Protein AF-A0A352V6M3-F1 (afdb_monomer_lite)

Secondary structure (DSSP, 8-state):
------S-SSSGGGSSS--TEEES-GGGTPPTT--HHHHHHHHHHHHHS-STTTTHHHHHHTTS---HHHHHHHHHHHHHHTTT---HHHHHHHHHHHHHHHHHS-HHHHHHHHHHHHHHTTGGGG-SSSHHHHHHHHHSSSPPEEESSHHHHHHHHHHSB-TT-TTSB--HHHHHTT-

Structure (mmCIF, N/CA/C/O backbone):
data_AF-A0A352V6M3-F1
#
_entry.id   AF-A0A352V6M3-F1
#
loop_
_atom_site.group_PDB
_atom_site.id
_atom_site.type_symbol
_atom_site.label_atom_id
_atom_site.label_alt_id
_atom_site.label_comp_id
_atom_site.label_asym_id
_atom_site.label_entity_id
_atom_site.label_seq_id
_atom_site.pdbx_PDB_ins_code
_atom_site.Cartn_x
_atom_site.Cartn_y
_atom_site.Cartn_z
_atom_site.occupancy
_atom_site.B_iso_or_equiv
_atom_site.auth_seq_id
_atom_site.auth_comp_id
_atom_site.auth_asym_id
_atom_site.auth_atom_id
_atom_site.pdbx_PDB_model_num
ATOM 1 N N . MET A 1 1 ? 43.548 -7.223 14.528 1.00 35.50 1 MET A N 1
ATOM 2 C CA . MET A 1 1 ? 42.706 -7.468 13.335 1.00 35.50 1 MET A CA 1
ATOM 3 C C . MET A 1 1 ? 41.281 -7.738 13.795 1.00 35.50 1 MET A C 1
ATOM 5 O O . MET A 1 1 ? 41.050 -8.752 14.435 1.00 35.50 1 MET A O 1
ATOM 9 N N . LYS A 1 2 ? 40.356 -6.793 13.588 1.00 33.97 2 LYS A N 1
ATOM 10 C CA . LYS A 1 2 ? 38.959 -6.920 14.033 1.00 33.97 2 LYS A CA 1
ATOM 11 C C . LYS A 1 2 ? 38.141 -7.610 12.939 1.00 33.97 2 LYS A C 1
ATOM 13 O O . LYS A 1 2 ? 38.108 -7.145 11.803 1.00 33.97 2 LYS A O 1
ATOM 18 N N . CYS A 1 3 ? 37.537 -8.736 13.306 1.00 32.19 3 CYS A N 1
ATOM 19 C CA . CYS A 1 3 ? 36.729 -9.598 12.453 1.00 32.19 3 CYS A CA 1
ATOM 20 C C . CYS A 1 3 ? 35.478 -8.848 11.962 1.00 32.19 3 CYS A C 1
ATOM 22 O O . CYS A 1 3 ? 34.611 -8.492 12.758 1.00 32.19 3 CYS A O 1
ATOM 24 N N . LYS A 1 4 ? 35.385 -8.597 10.651 1.00 42.25 4 LYS A N 1
ATOM 25 C CA . LYS A 1 4 ? 34.149 -8.177 9.977 1.00 42.25 4 LYS A CA 1
ATOM 26 C C . LYS A 1 4 ? 33.283 -9.421 9.782 1.00 42.25 4 LYS A C 1
ATOM 28 O O . LYS A 1 4 ? 33.533 -10.183 8.857 1.00 42.25 4 LYS A O 1
ATOM 33 N N . PHE A 1 5 ? 32.300 -9.641 10.651 1.00 43.16 5 PHE A N 1
ATOM 34 C CA . PHE A 1 5 ? 31.417 -10.807 10.545 1.00 43.16 5 PHE A CA 1
ATOM 35 C C . PHE A 1 5 ? 29.961 -10.498 10.902 1.00 43.16 5 PHE A C 1
ATOM 37 O O . PHE A 1 5 ? 29.333 -11.242 11.636 1.00 43.16 5 PHE A O 1
ATOM 44 N N . ILE A 1 6 ? 29.394 -9.399 10.395 1.00 44.94 6 ILE A N 1
ATOM 45 C CA . ILE A 1 6 ? 27.938 -9.188 10.440 1.00 44.94 6 ILE A CA 1
ATOM 46 C C . ILE A 1 6 ? 27.516 -8.435 9.177 1.00 44.94 6 ILE A C 1
ATOM 48 O O . ILE A 1 6 ? 27.427 -7.213 9.187 1.00 44.94 6 ILE A O 1
ATOM 52 N N . GLN A 1 7 ? 27.298 -9.138 8.061 1.00 43.56 7 GLN A N 1
ATOM 53 C CA . GLN A 1 7 ? 26.592 -8.532 6.920 1.00 43.56 7 GLN A CA 1
ATOM 54 C C . GLN A 1 7 ? 25.864 -9.509 5.982 1.00 43.56 7 GLN A C 1
ATOM 56 O O . GLN A 1 7 ? 25.451 -9.111 4.901 1.00 43.56 7 GLN A O 1
ATOM 61 N N . LEU A 1 8 ? 25.647 -10.772 6.367 1.00 44.28 8 LEU A N 1
ATOM 62 C CA . LEU A 1 8 ? 25.140 -11.789 5.429 1.00 44.28 8 LEU A CA 1
ATOM 63 C C . LEU A 1 8 ? 24.108 -12.754 6.031 1.00 44.28 8 LEU A C 1
ATOM 65 O O . LEU A 1 8 ? 24.103 -13.940 5.727 1.00 44.28 8 LEU A O 1
ATOM 69 N N . ILE A 1 9 ? 23.189 -12.249 6.857 1.00 44.16 9 ILE A N 1
ATOM 70 C CA . ILE A 1 9 ? 22.039 -13.038 7.335 1.00 44.16 9 ILE A CA 1
ATOM 71 C C . ILE A 1 9 ? 20.752 -12.240 7.135 1.00 44.16 9 ILE A C 1
ATOM 73 O O . ILE A 1 9 ? 20.128 -11.821 8.093 1.00 44.16 9 ILE A O 1
ATOM 77 N N . PHE A 1 10 ? 20.361 -11.986 5.887 1.00 43.66 10 PHE A N 1
ATOM 78 C CA . PHE A 1 10 ? 18.962 -11.637 5.574 1.00 43.66 10 PHE A CA 1
ATOM 79 C C . PHE A 1 10 ? 18.497 -12.102 4.186 1.00 43.66 10 PHE A C 1
ATOM 81 O O . PHE A 1 10 ? 17.321 -11.977 3.865 1.00 43.66 10 PHE A O 1
ATOM 88 N N . LEU A 1 11 ? 19.379 -12.698 3.375 1.00 44.56 11 LEU A N 1
ATOM 89 C CA . LEU A 1 11 ? 19.043 -13.128 2.017 1.00 44.56 11 LEU A CA 1
ATOM 90 C C . LEU A 1 11 ? 18.542 -14.586 1.866 1.00 44.56 11 LEU A C 1
ATOM 92 O O . LEU A 1 11 ? 17.738 -14.809 0.963 1.00 44.56 11 LEU A O 1
ATOM 96 N N . PRO A 1 12 ? 18.903 -15.590 2.702 1.00 42.78 12 PRO A N 1
ATOM 97 C CA . PRO A 1 12 ? 18.506 -16.969 2.397 1.00 42.78 12 PRO A CA 1
ATOM 98 C C . PRO A 1 12 ? 17.069 -17.320 2.824 1.00 42.78 12 PRO A C 1
ATOM 100 O O . PRO A 1 12 ? 16.525 -18.308 2.344 1.00 42.78 12 PRO A O 1
ATOM 103 N N . LEU A 1 13 ? 16.407 -16.502 3.654 1.00 44.41 13 LEU A N 1
ATOM 104 C CA . LEU A 1 13 ? 15.009 -16.724 4.068 1.00 44.41 13 LEU A CA 1
ATOM 105 C C . LEU A 1 13 ? 13.970 -16.354 2.994 1.00 44.41 13 LEU A C 1
ATOM 107 O O . LEU A 1 13 ? 12.806 -16.714 3.127 1.00 44.41 13 LEU A O 1
ATOM 111 N N . LEU A 1 14 ? 14.380 -15.672 1.920 1.00 47.34 14 LEU A N 1
ATOM 112 C CA . LEU A 1 14 ? 13.518 -15.394 0.764 1.00 47.34 14 LEU A CA 1
ATOM 113 C C . LEU A 1 14 ? 13.505 -16.546 -0.259 1.00 47.34 14 LEU A C 1
ATOM 115 O O . LEU A 1 14 ? 12.644 -16.566 -1.133 1.00 47.34 14 LEU A O 1
ATOM 119 N N . LEU A 1 15 ? 14.445 -17.497 -0.164 1.00 45.16 15 LEU A N 1
ATOM 120 C CA . LEU A 1 15 ? 14.656 -18.551 -1.168 1.00 45.16 15 LEU A CA 1
ATOM 121 C C . LEU A 1 15 ? 14.027 -19.904 -0.799 1.00 45.16 15 LEU A C 1
ATOM 123 O O . LEU A 1 15 ? 13.964 -20.796 -1.642 1.00 45.16 15 LEU A O 1
ATOM 127 N N . SER A 1 16 ? 13.506 -20.072 0.419 1.00 44.91 16 SER A N 1
ATOM 128 C CA . SER A 1 16 ? 12.813 -21.293 0.845 1.00 44.91 16 SER A CA 1
ATOM 129 C C . SER A 1 16 ? 11.320 -21.247 0.500 1.00 44.91 16 SER A C 1
ATOM 131 O O . SER A 1 16 ? 10.486 -21.238 1.397 1.00 44.91 16 SER A O 1
ATOM 133 N N . GLY A 1 17 ? 11.006 -21.158 -0.797 1.00 48.00 17 GLY A N 1
ATOM 134 C CA . GLY A 1 17 ? 9.872 -21.781 -1.511 1.00 48.00 17 GLY A CA 1
ATOM 135 C C . GLY A 1 17 ? 8.426 -21.763 -0.985 1.00 48.00 17 GLY A C 1
ATOM 136 O O . GLY A 1 17 ? 7.558 -22.273 -1.683 1.00 48.00 17 GLY A O 1
ATOM 137 N N . CYS A 1 18 ? 8.111 -21.192 0.171 1.00 55.81 18 CYS A N 1
ATOM 138 C CA . CYS A 1 18 ? 6.754 -21.105 0.690 1.00 55.81 18 CYS A CA 1
ATOM 139 C C . CYS A 1 18 ? 6.504 -19.668 1.124 1.00 55.81 18 CYS A C 1
ATOM 141 O O . CYS A 1 18 ? 7.056 -19.208 2.119 1.00 55.81 18 CYS A O 1
ATOM 143 N N . PHE A 1 19 ? 5.652 -18.970 0.379 1.00 73.38 19 PHE A N 1
ATOM 144 C CA . PHE A 1 19 ? 5.018 -17.731 0.810 1.00 73.38 19 PHE A CA 1
ATOM 145 C C . PHE A 1 19 ? 3.662 -18.102 1.433 1.00 73.38 19 PHE A C 1
ATOM 147 O O . PHE A 1 19 ? 2.639 -18.061 0.748 1.00 73.38 19 PHE A O 1
ATOM 154 N N . PRO A 1 20 ? 3.623 -18.547 2.706 1.00 80.06 20 PRO A N 1
ATOM 155 C CA . PRO A 1 20 ? 2.471 -19.250 3.283 1.00 80.06 20 PRO A CA 1
ATOM 156 C C . PRO A 1 20 ? 1.216 -18.382 3.399 1.00 80.06 20 PRO A C 1
ATOM 158 O O . PRO A 1 20 ? 0.133 -18.894 3.667 1.00 80.06 20 PRO A O 1
ATOM 161 N N . TYR A 1 21 ? 1.365 -17.067 3.249 1.00 84.31 21 TYR A N 1
ATOM 162 C CA . TYR A 1 21 ? 0.280 -16.107 3.368 1.00 84.31 21 TYR A CA 1
ATOM 163 C C . TYR A 1 21 ? 0.067 -15.304 2.084 1.00 84.31 21 TYR A C 1
ATOM 165 O O . TYR A 1 21 ? -0.609 -14.277 2.145 1.00 84.31 21 TYR A O 1
ATOM 173 N N . MET A 1 22 ? 0.618 -15.764 0.953 1.00 88.50 22 MET A N 1
ATOM 174 C CA . MET A 1 22 ? 0.325 -15.186 -0.352 1.00 88.50 22 MET A CA 1
ATOM 175 C C . MET A 1 22 ? -0.785 -15.941 -1.072 1.00 88.50 22 MET A C 1
ATOM 177 O O . MET A 1 22 ? -0.827 -17.170 -1.098 1.00 88.50 22 MET A O 1
ATOM 181 N N . TYR A 1 23 ? -1.662 -15.176 -1.707 1.00 92.88 23 TYR A N 1
ATOM 182 C CA . TYR A 1 23 ? -2.831 -15.670 -2.415 1.00 92.88 23 TYR A CA 1
ATOM 183 C C . TYR A 1 23 ? -2.999 -14.935 -3.747 1.00 92.88 23 TYR A C 1
ATOM 185 O O . TYR A 1 23 ? -2.435 -13.864 -3.968 1.00 92.88 23 TYR A O 1
ATOM 193 N N . HIS A 1 24 ? -3.828 -15.512 -4.614 1.00 94.00 24 HIS A N 1
ATOM 194 C CA . HIS A 1 24 ? -4.337 -14.866 -5.831 1.00 94.00 24 HIS A CA 1
ATOM 195 C C . HIS A 1 24 ? -5.841 -14.563 -5.743 1.00 94.00 24 HIS A C 1
ATOM 197 O O . HIS A 1 24 ? -6.444 -14.105 -6.706 1.00 94.00 24 HIS A O 1
ATOM 203 N N . ASP A 1 25 ? -6.439 -14.837 -4.585 1.00 94.25 25 ASP A N 1
ATOM 204 C CA . ASP A 1 25 ? -7.845 -14.607 -4.278 1.00 94.25 25 ASP A CA 1
ATOM 205 C C . ASP A 1 25 ? -7.939 -13.507 -3.217 1.00 94.25 25 ASP A C 1
ATOM 207 O O . ASP A 1 25 ? -7.507 -13.697 -2.074 1.00 94.25 25 ASP A O 1
ATOM 211 N N . ARG A 1 26 ? -8.511 -12.360 -3.605 1.00 95.75 26 ARG A N 1
ATOM 212 C CA . ARG A 1 26 ? -8.648 -11.180 -2.741 1.00 95.75 26 ARG A CA 1
ATOM 213 C C . ARG A 1 26 ? -9.488 -11.477 -1.504 1.00 95.75 26 ARG A C 1
ATOM 215 O O . ARG A 1 26 ? -9.180 -10.970 -0.429 1.00 95.75 26 ARG A O 1
ATOM 222 N N . GLY A 1 27 ? -10.495 -12.346 -1.613 1.00 96.25 27 GLY A N 1
ATOM 223 C CA . GLY A 1 27 ? -11.383 -12.685 -0.499 1.00 96.25 27 GLY A CA 1
ATOM 224 C C . GLY A 1 27 ? -10.645 -13.254 0.718 1.00 96.25 27 GLY A C 1
ATOM 225 O O . GLY A 1 27 ? -11.096 -13.079 1.846 1.00 96.25 27 GLY A O 1
ATOM 226 N N . LYS A 1 28 ? -9.469 -13.865 0.516 1.00 95.12 28 LYS A N 1
ATOM 227 C CA . LYS A 1 28 ? -8.643 -14.444 1.591 1.00 95.12 28 LYS A CA 1
ATOM 228 C C . LYS A 1 28 ? -7.858 -13.421 2.405 1.00 95.12 28 LYS A C 1
ATOM 230 O O . LYS A 1 28 ? -7.335 -13.768 3.464 1.00 95.12 28 LYS A O 1
ATOM 235 N N . VAL A 1 29 ? -7.732 -12.195 1.904 1.00 95.75 29 VAL A N 1
ATOM 236 C CA . VAL A 1 29 ? -6.876 -11.158 2.497 1.00 95.75 29 VAL A CA 1
ATOM 237 C C . VAL A 1 29 ? -7.642 -9.904 2.899 1.00 95.75 29 VAL A C 1
ATOM 239 O O . VAL A 1 29 ? -7.071 -9.041 3.564 1.00 95.75 29 VAL A O 1
ATOM 242 N N . LEU A 1 30 ? -8.925 -9.797 2.541 1.00 97.62 30 LEU A N 1
ATOM 243 C CA . LEU A 1 30 ? -9.772 -8.697 2.991 1.00 97.62 30 LEU A CA 1
ATOM 244 C C . LEU A 1 30 ? -9.948 -8.731 4.511 1.00 97.62 30 LEU A C 1
ATOM 246 O O . LEU A 1 30 ? -10.289 -9.752 5.113 1.00 97.62 30 LEU A O 1
ATOM 250 N N . LEU A 1 31 ? -9.727 -7.578 5.130 1.00 97.19 31 LEU A N 1
ATOM 251 C CA . LEU A 1 31 ? -9.844 -7.376 6.562 1.00 97.19 31 LEU A CA 1
ATOM 252 C C . LEU A 1 31 ? -11.223 -6.795 6.872 1.00 97.19 31 LEU A C 1
ATOM 254 O O . LEU A 1 31 ? -11.576 -5.698 6.445 1.00 97.19 31 LEU A O 1
ATOM 258 N N . LYS A 1 32 ? -12.022 -7.540 7.637 1.00 97.00 32 LYS A N 1
ATOM 259 C CA . LYS A 1 32 ? -13.344 -7.082 8.072 1.00 97.00 32 LYS A CA 1
ATOM 260 C C . LYS A 1 32 ? -13.209 -5.876 9.009 1.00 97.00 32 LYS A C 1
ATOM 262 O O . LYS A 1 32 ? -12.430 -5.940 9.957 1.00 97.00 32 LYS A O 1
ATOM 267 N N . ASN A 1 33 ? -14.033 -4.849 8.785 1.00 97.12 33 ASN A N 1
ATOM 268 C CA . ASN A 1 33 ? -14.104 -3.616 9.583 1.00 97.12 33 ASN A CA 1
ATOM 269 C C . ASN A 1 33 ? -12.783 -2.828 9.644 1.00 97.12 33 ASN A C 1
ATOM 271 O O . ASN A 1 33 ? -12.510 -2.165 10.643 1.00 97.12 33 ASN A O 1
ATOM 275 N N . ILE A 1 34 ? -11.941 -2.938 8.615 1.00 98.44 34 ILE A N 1
ATOM 276 C CA . ILE A 1 34 ? -10.761 -2.084 8.501 1.00 98.44 34 ILE A CA 1
ATOM 277 C C . ILE A 1 34 ? -11.175 -0.616 8.378 1.00 98.44 34 ILE A C 1
ATOM 279 O O . ILE A 1 34 ? -12.069 -0.279 7.605 1.00 98.44 34 ILE A O 1
ATOM 283 N N . ASP A 1 35 ? -10.497 0.246 9.128 1.00 98.62 35 ASP A N 1
ATOM 284 C CA . ASP A 1 35 ? -10.590 1.694 8.995 1.00 98.62 35 ASP A CA 1
ATOM 285 C C . ASP A 1 35 ? -9.404 2.175 8.147 1.00 98.62 35 ASP A C 1
ATOM 287 O O . ASP A 1 35 ? -8.277 2.338 8.632 1.00 98.62 35 ASP A O 1
ATOM 291 N N . ILE A 1 36 ? -9.642 2.303 6.838 1.00 98.69 36 ILE A N 1
ATOM 292 C CA . ILE A 1 36 ? -8.612 2.711 5.876 1.00 98.69 36 ILE A CA 1
ATOM 293 C C . ILE A 1 36 ? -8.166 4.146 6.145 1.00 98.69 36 ILE A C 1
ATOM 295 O O . ILE A 1 36 ? -6.967 4.404 6.105 1.00 98.69 36 ILE A O 1
ATOM 299 N N . ASP A 1 37 ? -9.077 5.055 6.486 1.00 98.75 37 ASP A N 1
ATOM 300 C CA . ASP A 1 37 ? -8.756 6.473 6.669 1.00 98.75 37 ASP A CA 1
ATOM 301 C C . ASP A 1 37 ? -7.800 6.674 7.847 1.00 98.75 37 ASP A C 1
ATOM 303 O O . ASP A 1 37 ? -6.774 7.345 7.725 1.00 98.75 37 ASP A O 1
ATOM 307 N N . GLN A 1 38 ? -8.070 6.030 8.987 1.00 98.75 38 GLN A N 1
ATOM 308 C CA . GLN A 1 38 ? -7.144 6.063 10.118 1.00 98.75 38 GLN A CA 1
ATOM 309 C C . GLN A 1 38 ? -5.838 5.323 9.818 1.00 98.75 38 GLN A C 1
ATOM 311 O O . GLN A 1 38 ? -4.775 5.755 10.266 1.00 98.75 38 GLN A O 1
ATOM 316 N N . THR A 1 39 ? -5.884 4.242 9.037 1.00 98.75 39 THR A N 1
ATOM 317 C CA . THR A 1 39 ? -4.664 3.535 8.625 1.00 98.75 39 THR A CA 1
ATOM 318 C C . THR A 1 39 ? -3.802 4.385 7.682 1.00 98.75 39 THR A C 1
ATOM 320 O O . THR A 1 39 ? -2.578 4.347 7.779 1.00 98.75 39 THR A O 1
ATOM 323 N N . LEU A 1 40 ? -4.403 5.207 6.817 1.00 98.81 40 LEU A N 1
ATOM 324 C CA . LEU A 1 40 ? -3.679 6.134 5.945 1.00 98.81 40 LEU A CA 1
ATOM 325 C C . LEU A 1 40 ? -2.996 7.257 6.733 1.00 98.81 40 LEU A C 1
ATOM 327 O O . LEU A 1 40 ? -1.871 7.614 6.396 1.00 98.81 40 LEU A O 1
ATOM 331 N N . LYS A 1 41 ? -3.585 7.730 7.839 1.00 98.62 41 LYS A N 1
ATOM 332 C CA . LYS A 1 41 ? -2.895 8.648 8.768 1.00 98.62 41 LYS A CA 1
ATOM 333 C C . LYS A 1 41 ? -1.651 8.007 9.392 1.00 98.62 41 LYS A C 1
ATOM 335 O O . LYS A 1 41 ? -0.620 8.656 9.539 1.00 98.62 41 LYS A O 1
ATOM 340 N N . ILE A 1 42 ? -1.723 6.716 9.738 1.00 98.50 42 ILE A N 1
ATOM 341 C CA . ILE A 1 42 ? -0.543 5.962 10.196 1.00 98.50 42 ILE A CA 1
ATOM 342 C C . ILE A 1 42 ? 0.484 5.855 9.066 1.00 98.50 42 ILE A C 1
ATOM 344 O O . ILE A 1 42 ? 1.671 6.051 9.310 1.00 98.50 42 ILE A O 1
ATOM 348 N N . ALA A 1 43 ? 0.041 5.568 7.838 1.00 98.31 43 ALA A N 1
ATOM 349 C CA . ALA A 1 43 ? 0.922 5.465 6.680 1.00 98.31 43 ALA A CA 1
ATOM 350 C C . ALA A 1 43 ? 1.672 6.770 6.412 1.00 98.31 43 ALA A C 1
ATOM 352 O O . ALA A 1 43 ? 2.874 6.723 6.181 1.00 98.31 43 ALA A O 1
ATOM 353 N N . GLU A 1 44 ? 0.991 7.912 6.494 1.00 97.88 44 GLU A N 1
ATOM 354 C CA . GLU A 1 44 ? 1.600 9.234 6.359 1.00 97.88 44 GLU A CA 1
ATOM 355 C C . GLU A 1 44 ? 2.726 9.440 7.383 1.00 97.88 44 GLU A C 1
ATOM 357 O O . GLU A 1 44 ? 3.861 9.714 7.000 1.00 97.88 44 GLU A O 1
ATOM 362 N N . IL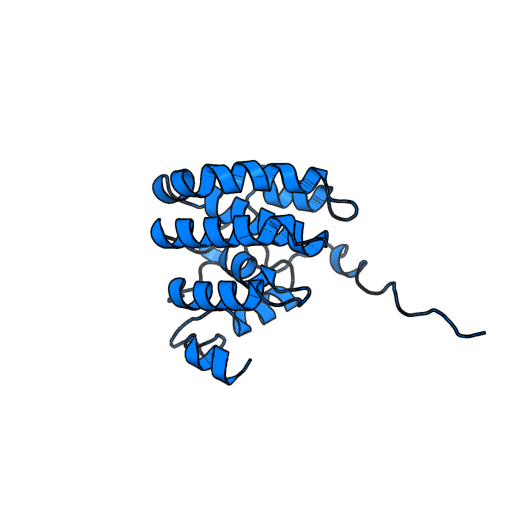E A 1 45 ? 2.460 9.209 8.673 1.00 96.94 45 ILE A N 1
ATOM 363 C CA . ILE A 1 45 ? 3.474 9.372 9.730 1.00 96.94 45 ILE A CA 1
ATOM 364 C C . ILE A 1 45 ? 4.632 8.388 9.573 1.00 96.94 45 ILE A C 1
ATOM 366 O O . ILE A 1 45 ? 5.791 8.753 9.773 1.00 96.94 45 ILE A O 1
ATOM 370 N N . GLU A 1 46 ? 4.334 7.123 9.276 1.00 96.81 46 GLU A N 1
ATOM 371 C CA . GLU A 1 46 ? 5.362 6.108 9.058 1.00 96.81 46 GLU A CA 1
ATOM 372 C C . GLU A 1 46 ? 6.257 6.504 7.897 1.00 96.81 46 GLU A C 1
ATOM 374 O O . GLU A 1 46 ? 7.473 6.501 8.066 1.00 96.81 46 GLU A O 1
ATOM 379 N N . LEU A 1 47 ? 5.670 6.908 6.768 1.00 95.81 47 LEU A N 1
ATOM 380 C CA . LEU A 1 47 ? 6.411 7.319 5.589 1.00 95.81 47 LEU A CA 1
ATOM 381 C C . LEU A 1 47 ? 7.358 8.462 5.926 1.00 95.81 47 LEU A C 1
ATOM 383 O O . LEU A 1 47 ? 8.522 8.353 5.568 1.00 95.81 47 LEU A O 1
ATOM 387 N N . GLU A 1 48 ? 6.937 9.499 6.652 1.00 94.81 48 GLU A N 1
ATOM 388 C CA . GLU A 1 48 ? 7.820 10.611 7.047 1.00 94.81 48 GLU A CA 1
ATOM 389 C C . GLU A 1 48 ? 9.056 10.186 7.859 1.00 94.81 48 GLU A C 1
ATOM 391 O O . GLU A 1 48 ? 10.063 10.893 7.839 1.00 94.81 48 GLU A O 1
ATOM 396 N N . SER A 1 49 ? 9.033 9.025 8.519 1.00 89.56 49 SER A N 1
ATOM 397 C CA . SER A 1 49 ? 10.184 8.513 9.267 1.00 89.56 49 SER A CA 1
ATOM 398 C C . SER A 1 49 ? 11.301 7.954 8.370 1.00 89.56 49 SER A C 1
ATOM 400 O O . SER A 1 49 ? 11.067 7.462 7.266 1.00 89.56 49 SER A O 1
ATOM 402 N N . ASP A 1 50 ? 12.531 7.940 8.890 1.00 85.19 50 ASP A N 1
ATOM 403 C CA . ASP A 1 50 ? 13.712 7.390 8.202 1.00 85.19 50 ASP A CA 1
ATOM 404 C C . ASP A 1 50 ? 13.936 5.884 8.462 1.00 85.19 50 ASP A C 1
ATOM 406 O O . ASP A 1 50 ? 14.999 5.329 8.165 1.00 85.19 50 ASP A O 1
ATOM 410 N N . HIS A 1 51 ? 12.956 5.181 9.039 1.00 86.50 51 HIS A N 1
ATOM 411 C CA . HIS A 1 51 ? 13.080 3.749 9.311 1.00 86.50 51 HIS A CA 1
ATOM 412 C C . HIS A 1 51 ? 12.964 2.910 8.030 1.00 86.50 51 HIS A C 1
ATOM 414 O O . HIS A 1 51 ? 12.212 3.226 7.112 1.00 86.50 51 HIS A O 1
ATOM 420 N N . PHE A 1 52 ? 13.686 1.784 7.973 1.00 84.31 52 PHE A N 1
ATOM 421 C CA . PHE A 1 52 ? 13.803 0.962 6.756 1.00 84.31 52 PHE A CA 1
ATOM 422 C C . PHE A 1 52 ? 12.465 0.411 6.223 1.00 84.31 52 PHE A C 1
ATOM 424 O O . PHE A 1 52 ? 12.373 0.022 5.058 1.00 84.31 52 PHE A O 1
ATOM 431 N N . ASN A 1 53 ? 11.461 0.315 7.093 1.00 85.19 53 ASN A N 1
ATOM 432 C CA . ASN A 1 53 ? 10.146 -0.268 6.857 1.00 85.19 53 ASN A CA 1
ATOM 433 C C . ASN A 1 53 ? 9.019 0.776 6.791 1.00 85.19 53 ASN A C 1
ATOM 435 O O . ASN A 1 53 ? 7.856 0.382 6.778 1.00 85.19 53 ASN A O 1
ATOM 439 N N . ASN A 1 54 ? 9.347 2.068 6.716 1.00 88.06 54 ASN A N 1
ATOM 440 C CA . ASN A 1 54 ? 8.396 3.184 6.662 1.00 88.06 54 ASN A CA 1
ATOM 441 C C . ASN A 1 54 ? 7.302 3.052 5.581 1.00 88.06 54 ASN A C 1
ATOM 443 O O . ASN A 1 54 ? 6.184 3.527 5.753 1.00 88.06 54 ASN A O 1
ATOM 447 N N . ILE A 1 55 ? 7.586 2.358 4.476 1.00 94.75 55 ILE A N 1
ATOM 448 C CA . ILE A 1 55 ? 6.622 2.120 3.394 1.00 94.75 55 ILE A CA 1
ATOM 449 C C . ILE A 1 55 ? 5.591 1.023 3.684 1.00 94.75 55 ILE A C 1
ATOM 451 O O . ILE A 1 55 ? 4.646 0.842 2.908 1.00 94.75 55 ILE A O 1
ATOM 455 N N . LEU A 1 56 ? 5.778 0.229 4.746 1.00 95.25 56 LEU A N 1
ATOM 456 C CA . LEU A 1 56 ? 5.069 -1.041 4.876 1.00 95.25 56 LEU A CA 1
ATOM 457 C C . LEU A 1 56 ? 3.593 -0.859 5.212 1.00 95.25 56 LEU A C 1
ATOM 459 O O . LEU A 1 56 ? 2.825 -1.778 4.951 1.00 95.25 56 LEU A O 1
ATOM 463 N N . THR A 1 57 ? 3.164 0.296 5.723 1.00 97.06 57 THR A N 1
ATOM 464 C CA . THR A 1 57 ? 1.740 0.535 6.002 1.00 97.06 57 THR A CA 1
ATOM 465 C C . THR A 1 57 ? 0.916 0.567 4.715 1.00 97.06 57 THR A C 1
ATOM 467 O O . THR A 1 57 ? -0.094 -0.131 4.637 1.00 97.06 57 THR A O 1
ATOM 470 N N . LEU A 1 58 ? 1.380 1.266 3.667 1.00 98.00 58 LEU A N 1
ATOM 471 C CA . LEU A 1 58 ? 0.724 1.230 2.349 1.00 98.00 58 LEU A CA 1
ATOM 472 C C . LEU A 1 58 ? 0.776 -0.171 1.741 1.00 98.00 58 LEU A C 1
ATOM 474 O O . LEU A 1 58 ? -0.223 -0.666 1.223 1.00 98.00 58 LEU A O 1
ATOM 478 N N . TRP A 1 59 ? 1.924 -0.843 1.850 1.00 97.50 59 TRP A N 1
ATOM 479 C CA . TRP A 1 59 ? 2.045 -2.224 1.393 1.00 97.50 59 TRP A CA 1
ATOM 480 C C . TRP A 1 59 ? 1.064 -3.156 2.120 1.00 97.50 59 TRP A C 1
ATOM 482 O O . TRP A 1 59 ? 0.431 -3.988 1.477 1.00 97.50 59 TRP A O 1
ATOM 492 N N . ALA A 1 60 ? 0.871 -3.006 3.430 1.00 97.19 60 ALA A N 1
ATOM 493 C CA . ALA A 1 60 ? 0.030 -3.889 4.235 1.00 97.19 60 ALA A CA 1
ATOM 494 C C . ALA A 1 60 ? -1.470 -3.771 3.909 1.00 97.19 60 ALA A C 1
ATOM 496 O O . ALA A 1 60 ? -2.210 -4.733 4.115 1.00 97.19 60 ALA A O 1
ATOM 497 N N . ILE A 1 61 ? -1.921 -2.632 3.371 1.00 98.12 61 ILE A N 1
ATOM 498 C CA . ILE A 1 61 ? -3.323 -2.422 2.970 1.00 98.12 61 ILE A CA 1
ATOM 499 C C . ILE A 1 61 ? -3.557 -2.505 1.454 1.00 98.12 61 ILE A C 1
ATOM 501 O O . ILE A 1 61 ? -4.688 -2.325 1.012 1.00 98.12 61 ILE A O 1
ATOM 505 N N . ARG A 1 62 ? -2.532 -2.824 0.651 1.00 98.25 62 ARG A N 1
ATOM 506 C CA . ARG A 1 62 ? -2.592 -2.803 -0.827 1.00 98.25 62 ARG A CA 1
ATOM 507 C C . ARG A 1 62 ? -3.678 -3.668 -1.470 1.00 98.25 62 ARG A C 1
ATOM 509 O O . ARG A 1 62 ? -4.049 -3.451 -2.617 1.00 98.25 62 ARG A O 1
ATOM 516 N N . ASP A 1 63 ? -4.169 -4.660 -0.734 1.00 98.06 63 ASP A N 1
ATOM 517 C CA . ASP A 1 63 ? -5.184 -5.604 -1.206 1.00 98.06 63 ASP A CA 1
ATOM 518 C C . ASP A 1 63 ? -6.607 -5.238 -0.753 1.00 98.06 63 ASP A C 1
ATOM 520 O O . ASP A 1 63 ? -7.577 -5.889 -1.149 1.00 98.06 63 ASP A O 1
ATOM 524 N N . GLN A 1 64 ? -6.752 -4.217 0.093 1.00 98.50 64 GLN A N 1
ATOM 525 C CA . GLN A 1 64 ? -8.026 -3.819 0.691 1.00 98.50 64 GLN A CA 1
ATOM 526 C C . GLN A 1 64 ? -8.864 -3.001 -0.291 1.00 98.50 64 GLN A C 1
ATOM 528 O O . GLN A 1 64 ? -8.361 -2.514 -1.303 1.00 98.50 64 GLN A O 1
ATOM 533 N N . LEU A 1 65 ? -10.169 -2.907 -0.037 1.00 98.31 65 LEU A N 1
ATOM 534 C CA . LEU A 1 65 ? -11.053 -2.035 -0.809 1.00 98.31 65 LEU A CA 1
ATOM 535 C C . LEU A 1 65 ? -10.756 -0.583 -0.434 1.00 98.31 65 LEU A C 1
ATOM 537 O O . LEU A 1 65 ? -10.691 -0.268 0.752 1.00 98.31 65 LEU A O 1
ATOM 541 N N . ILE A 1 66 ? -10.589 0.269 -1.443 1.00 98.62 66 ILE A N 1
ATOM 542 C CA . ILE A 1 66 ? -10.408 1.710 -1.274 1.00 98.62 66 ILE A CA 1
ATOM 543 C C . ILE A 1 66 ? -11.404 2.458 -2.155 1.00 98.62 66 ILE A C 1
ATOM 545 O O . ILE A 1 66 ? -11.816 1.941 -3.193 1.00 98.62 66 ILE A O 1
ATOM 549 N N . ASN A 1 67 ? -11.776 3.663 -1.741 1.00 98.62 67 ASN A N 1
ATOM 550 C CA . ASN A 1 67 ? -12.561 4.592 -2.550 1.00 98.62 67 ASN A CA 1
ATOM 551 C C . ASN A 1 67 ? -11.651 5.616 -3.263 1.00 98.62 67 ASN A C 1
ATOM 553 O O . ASN A 1 67 ? -10.429 5.620 -3.095 1.00 98.62 67 ASN A O 1
ATOM 557 N N . SER A 1 68 ? -12.255 6.505 -4.051 1.00 98.50 68 SER A N 1
ATOM 558 C CA . SER A 1 68 ? -11.551 7.561 -4.791 1.00 98.50 68 SER A CA 1
ATOM 559 C C . SER A 1 68 ? -10.769 8.538 -3.909 1.00 98.50 68 SER A C 1
ATOM 561 O O . SER A 1 68 ? -9.669 8.943 -4.271 1.00 98.50 68 SER A O 1
ATOM 563 N N . GLU A 1 69 ? -11.306 8.927 -2.754 1.00 98.69 69 GLU A N 1
ATOM 564 C CA . GLU A 1 69 ? -10.636 9.872 -1.848 1.00 98.69 69 GLU A CA 1
ATOM 565 C C . GLU A 1 69 ? -9.363 9.247 -1.266 1.00 98.69 69 GLU A C 1
ATOM 567 O O . GLU A 1 69 ? -8.285 9.837 -1.312 1.00 98.69 69 GLU A O 1
ATOM 572 N N . GLN A 1 70 ? -9.460 7.993 -0.826 1.00 98.81 70 GLN A N 1
ATOM 573 C CA . GLN A 1 70 ? -8.329 7.202 -0.345 1.00 98.81 70 GLN A CA 1
ATOM 574 C C . GLN A 1 70 ? -7.296 6.966 -1.453 1.00 98.81 70 GLN A C 1
ATOM 576 O O . GLN A 1 70 ? -6.095 7.042 -1.200 1.00 98.81 70 GLN A O 1
ATOM 581 N N . ALA A 1 71 ? -7.738 6.728 -2.692 1.00 98.88 71 ALA A N 1
ATOM 582 C CA . ALA A 1 71 ? -6.853 6.597 -3.847 1.00 98.88 71 ALA A CA 1
ATOM 583 C C . ALA A 1 71 ? -6.048 7.881 -4.116 1.00 98.88 71 ALA A C 1
ATOM 585 O O . ALA A 1 71 ? -4.858 7.798 -4.426 1.00 98.88 71 ALA A O 1
ATOM 586 N N . THR A 1 72 ? -6.662 9.058 -3.946 1.00 98.88 72 THR A N 1
ATOM 587 C CA . THR A 1 72 ? -5.969 10.353 -4.052 1.00 98.88 72 THR A CA 1
ATOM 588 C C . THR A 1 72 ? -4.867 10.462 -3.003 1.00 98.88 72 THR A C 1
ATOM 590 O O . THR A 1 72 ? -3.711 10.676 -3.365 1.00 98.88 72 THR A O 1
ATOM 593 N N . ILE A 1 73 ? -5.188 10.194 -1.732 1.00 98.81 73 ILE A N 1
ATOM 594 C CA . ILE A 1 73 ? -4.213 10.220 -0.628 1.00 98.81 73 ILE A CA 1
ATOM 595 C C . ILE A 1 73 ? -3.054 9.251 -0.905 1.00 98.81 73 ILE A C 1
ATOM 597 O O . ILE A 1 73 ? -1.886 9.601 -0.756 1.00 98.81 73 ILE A O 1
ATOM 601 N N . ILE A 1 74 ? -3.355 8.029 -1.354 1.00 98.88 74 ILE A N 1
ATOM 602 C CA . ILE A 1 74 ? -2.340 7.021 -1.692 1.00 98.88 74 ILE A CA 1
ATOM 603 C C . ILE A 1 74 ? -1.415 7.514 -2.815 1.00 98.88 74 ILE A C 1
ATOM 605 O O . ILE A 1 74 ? -0.199 7.339 -2.721 1.00 98.88 74 ILE A O 1
ATOM 609 N N . SER A 1 75 ? -1.965 8.134 -3.864 1.00 98.81 75 SER A N 1
ATOM 610 C CA . SER A 1 75 ? -1.175 8.699 -4.965 1.00 98.81 75 SER A CA 1
ATOM 611 C C . SER A 1 75 ? -0.261 9.831 -4.491 1.00 98.81 75 SER A C 1
ATOM 613 O O . SER A 1 75 ? 0.908 9.891 -4.876 1.00 98.81 75 SER A O 1
ATOM 615 N N . GLU A 1 76 ? -0.771 10.720 -3.640 1.00 98.69 76 GLU A N 1
ATOM 616 C CA . GLU A 1 76 ? 0.000 11.828 -3.072 1.00 98.69 76 GLU A CA 1
ATOM 617 C C . GLU A 1 76 ? 1.151 11.316 -2.202 1.00 98.69 76 GLU A C 1
ATOM 619 O O . GLU A 1 76 ? 2.304 11.689 -2.428 1.00 98.69 76 GLU A O 1
ATOM 624 N N . LEU A 1 77 ? 0.870 10.395 -1.273 1.00 98.56 77 LEU A N 1
ATOM 625 C CA . LEU A 1 77 ? 1.886 9.753 -0.436 1.00 98.56 77 LEU A CA 1
ATOM 626 C C . LEU A 1 77 ? 2.950 9.039 -1.278 1.00 98.56 77 LEU A C 1
ATOM 628 O O . LEU A 1 77 ? 4.141 9.104 -0.968 1.00 98.56 77 LEU A O 1
ATOM 632 N N . TYR A 1 78 ? 2.545 8.382 -2.366 1.00 98.62 78 TYR A N 1
ATOM 633 C CA . TYR A 1 78 ? 3.477 7.742 -3.284 1.00 98.62 78 TYR A CA 1
ATOM 634 C C . TYR A 1 78 ? 4.446 8.743 -3.908 1.00 98.62 78 TYR A C 1
ATOM 636 O O . TYR A 1 78 ? 5.658 8.607 -3.734 1.00 98.62 78 TYR A O 1
ATOM 644 N N . PHE A 1 79 ? 3.936 9.763 -4.601 1.00 98.56 79 PHE A N 1
ATOM 645 C CA . PHE A 1 79 ? 4.788 10.722 -5.305 1.00 98.56 79 PHE A CA 1
ATOM 646 C C . PHE A 1 79 ? 5.613 11.592 -4.357 1.00 98.56 79 PHE A C 1
ATOM 648 O O . PHE A 1 79 ? 6.756 11.917 -4.671 1.00 98.56 79 PHE A O 1
ATOM 655 N N . LYS A 1 80 ? 5.094 11.893 -3.161 1.00 97.75 80 LYS A N 1
ATOM 656 C CA . LYS A 1 80 ? 5.835 12.614 -2.118 1.00 97.75 80 LYS A CA 1
ATOM 657 C C . LYS A 1 80 ? 7.090 11.863 -1.659 1.00 97.75 80 LYS A C 1
ATOM 659 O O . LYS A 1 80 ? 8.037 12.483 -1.173 1.00 97.75 80 LYS A O 1
ATOM 664 N N . HIS A 1 81 ? 7.120 10.533 -1.776 1.00 96.44 81 HIS A N 1
ATOM 665 C CA . HIS A 1 81 ? 8.142 9.717 -1.117 1.00 96.44 81 HIS A CA 1
ATOM 666 C C . HIS A 1 81 ? 8.916 8.763 -2.025 1.00 96.44 81 HIS A C 1
ATOM 668 O O . HIS A 1 81 ? 10.031 8.385 -1.675 1.00 96.44 81 HIS A O 1
ATOM 674 N N . ILE A 1 82 ? 8.405 8.372 -3.189 1.00 95.31 82 ILE A N 1
ATOM 675 C CA . ILE A 1 82 ? 9.046 7.335 -4.004 1.00 95.31 82 ILE A CA 1
ATOM 676 C C . ILE A 1 82 ? 10.499 7.665 -4.384 1.00 95.31 82 ILE A C 1
ATOM 678 O O . ILE A 1 82 ? 11.364 6.791 -4.332 1.00 95.31 82 ILE A O 1
ATOM 682 N N . ASP A 1 83 ? 10.808 8.923 -4.699 1.00 94.69 83 ASP A N 1
ATOM 683 C CA . ASP A 1 83 ? 12.134 9.300 -5.206 1.00 94.69 83 ASP A CA 1
ATOM 684 C C . ASP A 1 83 ? 13.201 9.474 -4.110 1.00 94.69 83 ASP A C 1
ATOM 686 O O . ASP A 1 83 ? 14.409 9.389 -4.389 1.00 94.69 83 ASP A O 1
ATOM 690 N N . ARG A 1 84 ? 12.791 9.651 -2.844 1.00 93.19 84 ARG A N 1
ATOM 691 C CA . ARG A 1 84 ? 13.732 9.680 -1.708 1.00 93.19 84 ARG A CA 1
ATOM 692 C C . ARG A 1 84 ? 14.123 8.278 -1.240 1.00 93.19 84 ARG A C 1
ATOM 694 O O . ARG A 1 84 ? 15.217 8.110 -0.708 1.00 93.19 84 ARG A O 1
ATOM 701 N N . ILE A 1 85 ? 13.291 7.266 -1.493 1.00 92.88 85 ILE A N 1
ATOM 702 C CA . ILE A 1 85 ? 13.581 5.877 -1.120 1.00 92.88 85 ILE A CA 1
ATOM 703 C C . ILE A 1 85 ? 14.729 5.344 -1.983 1.00 92.88 85 ILE A C 1
ATOM 705 O O . ILE A 1 85 ? 14.653 5.329 -3.210 1.00 92.88 85 ILE A O 1
ATOM 709 N N . LYS A 1 86 ? 15.809 4.892 -1.337 1.00 90.25 86 LYS A N 1
ATOM 710 C CA . LYS A 1 86 ? 17.003 4.360 -2.025 1.00 90.25 86 LYS A CA 1
ATOM 711 C C . LYS A 1 86 ? 17.146 2.845 -1.944 1.00 90.25 86 LYS A C 1
ATOM 713 O O . LYS A 1 86 ? 17.934 2.273 -2.691 1.00 90.25 86 LYS A O 1
ATOM 718 N N . SER A 1 87 ? 16.430 2.194 -1.031 1.00 93.88 87 SER A N 1
ATOM 719 C CA . SER A 1 87 ? 16.537 0.751 -0.841 1.00 93.88 87 SER A CA 1
ATOM 720 C C . SER A 1 87 ? 15.714 -0.003 -1.886 1.00 93.88 87 SER A C 1
ATOM 722 O O . SER A 1 87 ? 14.556 0.330 -2.140 1.00 93.88 87 SER A O 1
ATOM 724 N N . ASP A 1 88 ? 16.291 -1.077 -2.433 1.00 95.25 88 ASP A N 1
ATOM 725 C CA . ASP A 1 88 ? 15.582 -1.998 -3.328 1.00 95.25 88 ASP A CA 1
ATOM 726 C C . ASP A 1 88 ? 14.292 -2.526 -2.678 1.00 95.25 88 ASP A C 1
ATOM 728 O O . ASP A 1 88 ? 13.246 -2.603 -3.319 1.00 95.25 88 ASP A O 1
ATOM 732 N N . PHE A 1 89 ? 14.364 -2.838 -1.379 1.00 94.06 89 PHE A N 1
ATOM 733 C CA . PHE A 1 89 ? 13.228 -3.275 -0.572 1.00 94.06 89 PHE A CA 1
ATOM 734 C C . PHE A 1 89 ? 12.095 -2.245 -0.570 1.00 94.06 89 PHE A C 1
ATOM 736 O O . PHE A 1 89 ? 10.956 -2.600 -0.872 1.00 94.06 89 PHE A O 1
ATOM 743 N N . GLY A 1 90 ? 12.399 -0.984 -0.252 1.00 95.12 90 GLY A N 1
ATOM 744 C CA . GLY A 1 90 ? 11.386 0.056 -0.134 1.00 95.12 90 GLY A CA 1
ATOM 745 C C . GLY A 1 90 ? 10.735 0.369 -1.479 1.00 95.12 90 GLY A C 1
ATOM 746 O O . GLY A 1 90 ? 9.510 0.387 -1.570 1.00 95.12 90 GLY A O 1
ATOM 747 N N . ILE A 1 91 ? 11.550 0.522 -2.532 1.00 96.88 91 ILE A N 1
ATOM 748 C CA . ILE A 1 91 ? 11.070 0.780 -3.898 1.00 96.88 91 ILE A CA 1
ATOM 749 C C . ILE A 1 91 ? 10.165 -0.364 -4.370 1.00 96.88 91 ILE A C 1
ATOM 751 O O . ILE A 1 91 ? 9.083 -0.106 -4.893 1.00 96.88 91 ILE A O 1
ATOM 755 N N . TRP A 1 92 ? 10.574 -1.620 -4.161 1.00 97.38 92 TRP A N 1
ATOM 756 C CA . TRP A 1 92 ? 9.762 -2.782 -4.525 1.00 97.38 92 TRP A CA 1
ATOM 757 C C . TRP A 1 92 ? 8.407 -2.781 -3.813 1.00 97.38 92 TRP A C 1
ATOM 759 O O . TRP A 1 92 ? 7.375 -2.890 -4.473 1.00 97.38 92 TRP A O 1
ATOM 769 N N . HIS A 1 93 ? 8.383 -2.645 -2.486 1.00 97.25 93 HIS A N 1
ATOM 770 C CA . HIS A 1 93 ? 7.146 -2.799 -1.715 1.00 97.25 93 HIS A CA 1
ATOM 771 C C . HIS A 1 93 ? 6.151 -1.669 -1.973 1.00 97.25 93 HIS A C 1
ATOM 773 O O . HIS A 1 93 ? 4.959 -1.943 -2.108 1.00 97.25 93 HIS A O 1
ATOM 779 N N . ILE A 1 94 ? 6.611 -0.420 -2.089 1.00 97.75 94 ILE A N 1
ATOM 780 C CA . ILE A 1 94 ? 5.705 0.700 -2.362 1.00 97.75 94 ILE A CA 1
ATOM 781 C C . ILE A 1 94 ? 5.188 0.672 -3.811 1.00 97.75 94 ILE A C 1
ATOM 783 O O . ILE A 1 94 ? 4.004 0.901 -4.039 1.00 97.75 94 ILE A O 1
ATOM 787 N N . ALA A 1 95 ? 6.02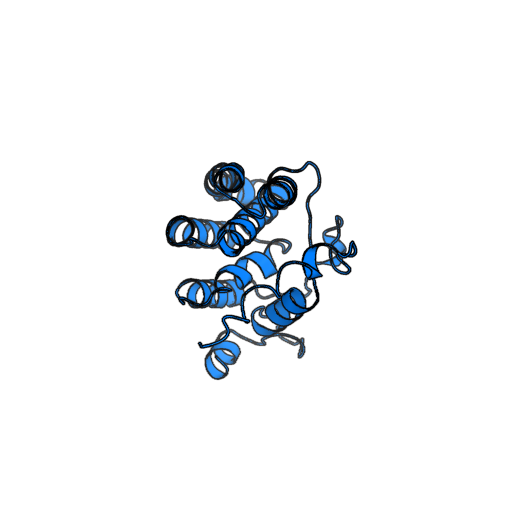4 0.310 -4.794 1.00 98.44 95 ALA A N 1
ATOM 788 C CA . ALA A 1 95 ? 5.578 0.164 -6.182 1.00 98.44 95 ALA A CA 1
ATOM 789 C C . ALA A 1 95 ? 4.611 -1.022 -6.343 1.00 98.44 95 ALA A C 1
ATOM 791 O O . ALA A 1 95 ? 3.621 -0.929 -7.068 1.00 98.44 95 ALA A O 1
ATOM 792 N N . TRP A 1 96 ? 4.843 -2.120 -5.616 1.00 98.44 96 TRP A N 1
ATOM 793 C CA . TRP A 1 96 ? 3.901 -3.237 -5.546 1.00 98.44 96 TRP A CA 1
ATOM 794 C C . TRP A 1 96 ? 2.579 -2.824 -4.894 1.00 98.44 96 TRP A C 1
ATOM 796 O O . TRP A 1 96 ? 1.519 -3.198 -5.395 1.00 98.44 96 TRP A O 1
ATOM 806 N N . ALA A 1 97 ? 2.614 -2.001 -3.841 1.00 98.62 97 ALA A N 1
ATOM 807 C CA . ALA A 1 97 ? 1.399 -1.468 -3.235 1.00 98.62 97 ALA A CA 1
ATOM 808 C C . ALA A 1 97 ? 0.536 -0.722 -4.265 1.00 98.62 97 ALA A C 1
ATOM 810 O O . ALA A 1 97 ? -0.630 -1.065 -4.445 1.00 98.62 97 ALA A O 1
ATOM 811 N N . ILE A 1 98 ? 1.135 0.214 -5.010 1.00 98.81 98 ILE A N 1
ATOM 812 C CA . ILE A 1 98 ? 0.447 0.968 -6.068 1.00 98.81 98 ILE A CA 1
ATOM 813 C C . ILE A 1 98 ? -0.095 0.063 -7.173 1.00 98.81 98 ILE A C 1
ATOM 815 O O . ILE A 1 98 ? -1.244 0.230 -7.584 1.00 98.81 98 ILE A O 1
ATOM 819 N N . SER A 1 99 ? 0.686 -0.924 -7.622 1.00 98.81 99 SER A N 1
ATOM 820 C CA . SER A 1 99 ? 0.210 -1.892 -8.614 1.00 98.81 99 SER A CA 1
ATOM 821 C C . SER A 1 99 ? -1.041 -2.630 -8.139 1.00 98.81 99 SER A C 1
ATOM 823 O O . SER A 1 99 ? -2.019 -2.714 -8.882 1.00 98.81 99 SER A O 1
ATOM 825 N N . ASN A 1 100 ? -1.064 -3.105 -6.891 1.00 98.75 100 ASN A N 1
ATOM 826 C CA . ASN A 1 100 ? -2.228 -3.811 -6.363 1.00 98.75 100 ASN A CA 1
ATOM 827 C C . ASN A 1 100 ? -3.438 -2.889 -6.187 1.00 98.75 100 ASN A C 1
ATOM 829 O O . ASN A 1 100 ? -4.517 -3.260 -6.648 1.00 98.75 100 ASN A O 1
ATOM 833 N N . PHE A 1 101 ? -3.274 -1.689 -5.617 1.00 98.81 101 PHE A N 1
ATOM 834 C CA . PHE A 1 101 ? -4.381 -0.735 -5.492 1.00 98.81 101 PHE A CA 1
ATOM 835 C C . PHE A 1 101 ? -5.014 -0.415 -6.852 1.00 98.81 101 PHE A C 1
ATOM 837 O O . PHE A 1 101 ? -6.236 -0.449 -6.981 1.00 98.81 101 PHE A O 1
ATOM 844 N N . TYR A 1 102 ? -4.197 -0.167 -7.882 1.00 98.81 102 TYR A N 1
ATOM 845 C CA . TYR A 1 102 ? -4.686 0.109 -9.233 1.00 98.81 102 TYR A CA 1
ATOM 846 C C . TYR A 1 102 ? -5.376 -1.117 -9.851 1.00 98.81 102 TYR A C 1
ATOM 848 O O . TYR A 1 102 ? -6.510 -1.039 -10.324 1.00 98.81 102 TYR A O 1
ATOM 856 N N . ARG A 1 103 ? -4.717 -2.282 -9.841 1.00 98.62 103 ARG A N 1
ATOM 857 C CA . ARG A 1 103 ? -5.217 -3.489 -10.525 1.00 98.62 103 ARG A CA 1
ATOM 858 C C . ARG A 1 103 ? -6.471 -4.068 -9.867 1.00 98.62 103 ARG A C 1
ATOM 860 O O . ARG A 1 103 ? -7.280 -4.678 -10.562 1.00 98.62 103 ARG A O 1
ATOM 867 N N . LEU A 1 104 ? -6.627 -3.880 -8.556 1.00 98.44 104 LEU A N 1
ATOM 868 C CA . LEU A 1 104 ? -7.787 -4.319 -7.774 1.00 98.44 104 LEU A CA 1
ATOM 869 C C . LEU A 1 104 ? -8.856 -3.225 -7.600 1.00 98.44 104 LEU A C 1
ATOM 871 O O . LEU A 1 104 ? -9.914 -3.503 -7.026 1.00 98.44 104 LEU A O 1
ATOM 875 N N . GLY A 1 105 ? -8.578 -1.997 -8.040 1.00 98.06 105 GLY A N 1
ATOM 876 C CA . GLY A 1 105 ? -9.498 -0.867 -7.977 1.00 98.06 105 GLY A CA 1
ATOM 877 C C . GLY A 1 105 ? -10.603 -0.937 -9.030 1.00 98.06 105 GLY A C 1
ATOM 878 O O . GLY A 1 105 ? -10.459 -1.580 -10.077 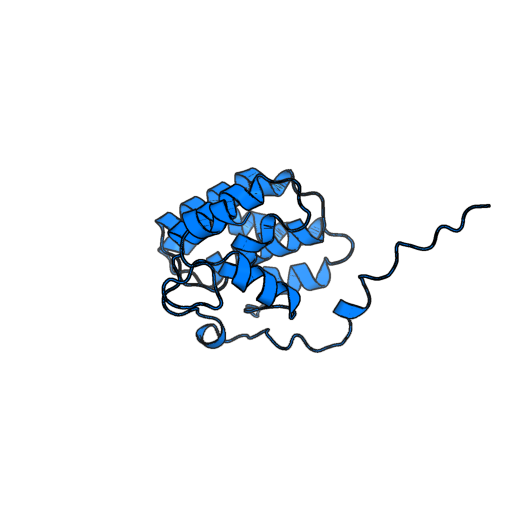1.00 98.06 105 GLY A O 1
ATOM 879 N N . ASP A 1 106 ? -11.709 -0.252 -8.750 1.00 98.38 106 ASP A N 1
ATOM 880 C CA . ASP A 1 106 ? -12.713 0.064 -9.765 1.00 98.38 106 ASP A CA 1
ATOM 881 C C . ASP A 1 106 ? -12.210 1.167 -10.717 1.00 98.38 106 ASP A C 1
ATOM 883 O O . ASP A 1 106 ? -11.077 1.648 -10.608 1.00 98.38 106 ASP A O 1
ATOM 887 N N . ASP A 1 107 ? -13.043 1.573 -11.672 1.00 98.56 107 ASP A N 1
ATOM 888 C CA . ASP A 1 107 ? -12.665 2.569 -12.677 1.00 98.56 107 ASP A CA 1
ATOM 889 C C . ASP A 1 107 ? -12.358 3.947 -12.070 1.00 98.56 107 ASP A C 1
ATOM 891 O O . ASP A 1 107 ? -11.506 4.674 -12.586 1.00 98.56 107 ASP A O 1
ATOM 895 N N . SER A 1 108 ? -13.004 4.300 -10.955 1.00 98.44 108 SER A N 1
ATOM 896 C CA . SER A 1 108 ? -12.777 5.575 -10.271 1.00 98.44 108 SER A CA 1
ATOM 897 C C . SER A 1 108 ? -11.409 5.604 -9.586 1.00 98.44 108 SER A C 1
ATOM 899 O O . SER A 1 108 ? -10.641 6.552 -9.772 1.00 98.44 108 SER A O 1
ATOM 901 N N . VAL A 1 109 ? -11.048 4.510 -8.912 1.00 98.81 109 VAL A N 1
ATOM 902 C CA . VAL A 1 109 ? -9.732 4.314 -8.294 1.00 98.81 109 VAL A CA 1
ATOM 903 C C . VAL A 1 109 ? -8.638 4.255 -9.358 1.00 98.81 109 VAL A C 1
ATOM 905 O O . VAL A 1 109 ? -7.613 4.925 -9.230 1.00 98.81 109 VAL A O 1
ATOM 908 N N . LYS A 1 110 ? -8.855 3.501 -10.443 1.00 98.81 110 LYS A N 1
ATOM 909 C CA . LYS A 1 110 ? -7.890 3.383 -11.547 1.00 98.81 110 LYS A CA 1
ATOM 910 C C . LYS A 1 110 ? -7.600 4.722 -12.201 1.00 98.81 110 LYS A C 1
ATOM 912 O O . LYS A 1 110 ? -6.437 5.044 -12.416 1.00 98.81 110 LYS A O 1
ATOM 917 N N . LYS A 1 111 ? -8.636 5.521 -12.473 1.00 98.75 111 LYS A N 1
ATOM 918 C CA . LYS A 1 111 ? -8.476 6.851 -13.072 1.00 98.75 111 LYS A CA 1
ATOM 919 C C . LYS A 1 111 ? -7.541 7.741 -12.248 1.00 98.75 111 LYS A C 1
ATOM 921 O O . LYS A 1 111 ? -6.720 8.446 -12.824 1.00 98.75 111 LYS A O 1
ATOM 926 N N . ILE A 1 112 ? -7.655 7.695 -10.922 1.00 98.88 112 ILE A N 1
ATOM 927 C CA . ILE A 1 112 ? -6.820 8.484 -10.006 1.00 98.88 112 ILE A CA 1
ATOM 928 C C . ILE A 1 112 ? -5.399 7.917 -9.935 1.00 98.88 112 ILE A C 1
ATOM 930 O O . ILE A 1 112 ? -4.425 8.658 -10.050 1.00 98.88 112 ILE A O 1
ATOM 934 N N . LEU A 1 113 ? -5.270 6.597 -9.792 1.00 98.88 113 LEU A N 1
ATOM 935 C CA . LEU A 1 113 ? -3.978 5.933 -9.618 1.00 98.88 113 LEU A CA 1
ATOM 936 C C . LEU A 1 113 ? -3.190 5.728 -10.917 1.00 98.88 113 LEU A C 1
ATOM 938 O O . LEU A 1 113 ? -2.055 5.267 -10.841 1.00 98.88 113 LEU A O 1
ATOM 942 N N . GLN A 1 114 ? -3.742 6.060 -12.088 1.00 98.81 114 GLN A N 1
ATOM 943 C CA . GLN A 1 114 ? -3.130 5.790 -13.394 1.00 98.81 114 GLN A CA 1
ATOM 944 C C . GLN A 1 114 ? -1.668 6.253 -13.469 1.00 98.81 114 GLN A C 1
ATOM 946 O O . GLN A 1 114 ? -0.782 5.456 -13.769 1.00 98.81 114 GLN A O 1
ATOM 951 N N . ASN A 1 115 ? -1.393 7.512 -13.118 1.00 98.75 115 ASN A N 1
ATOM 952 C CA . ASN A 1 115 ? -0.035 8.060 -13.186 1.00 98.75 115 ASN A CA 1
ATOM 953 C C . ASN A 1 115 ? 0.917 7.377 -12.193 1.00 98.75 115 ASN A C 1
ATOM 955 O O . ASN A 1 115 ? 2.060 7.076 -12.538 1.00 98.75 115 ASN A O 1
ATOM 959 N N . ALA A 1 116 ? 0.452 7.115 -10.966 1.00 98.88 116 ALA A N 1
ATOM 960 C CA . ALA A 1 116 ? 1.240 6.407 -9.960 1.00 98.88 116 ALA A CA 1
ATOM 961 C C . ALA A 1 116 ? 1.548 4.975 -10.419 1.00 98.88 116 ALA A C 1
ATOM 963 O O . ALA A 1 116 ? 2.663 4.490 -10.243 1.00 98.88 116 ALA A O 1
ATOM 964 N N . TYR A 1 117 ? 0.581 4.307 -11.050 1.00 98.88 117 TYR A N 1
ATOM 965 C CA . TYR A 1 117 ? 0.751 2.972 -11.604 1.00 98.88 117 TYR A CA 1
ATOM 966 C C . TYR A 1 117 ? 1.760 2.956 -12.755 1.00 98.88 117 TYR A C 1
ATOM 968 O O . TYR A 1 117 ? 2.686 2.147 -12.736 1.00 98.88 117 TYR A O 1
ATOM 976 N N . ASP A 1 118 ? 1.648 3.876 -13.713 1.00 98.88 118 ASP A N 1
ATOM 977 C CA . ASP A 1 118 ? 2.575 3.964 -14.846 1.00 98.88 118 ASP A CA 1
ATOM 978 C C . ASP A 1 118 ? 4.022 4.233 -14.416 1.00 98.88 118 ASP A C 1
ATOM 980 O O . ASP A 1 118 ? 4.965 3.738 -15.044 1.00 98.88 118 ASP A O 1
ATOM 984 N N . ASP A 1 119 ? 4.209 4.988 -13.334 1.00 98.81 119 ASP A N 1
ATOM 985 C CA . ASP A 1 119 ? 5.511 5.166 -12.703 1.00 98.81 119 ASP A CA 1
ATOM 986 C C . ASP A 1 119 ? 5.970 3.891 -11.968 1.00 98.81 119 ASP A C 1
ATOM 988 O O . ASP A 1 119 ? 7.076 3.396 -12.218 1.00 98.81 119 ASP A O 1
ATOM 992 N N . ALA A 1 120 ? 5.102 3.289 -11.145 1.00 98.69 120 ALA A N 1
ATOM 993 C CA . ALA A 1 120 ? 5.386 2.073 -10.384 1.00 98.69 120 ALA A CA 1
ATOM 994 C C . ALA A 1 120 ? 5.852 0.911 -11.274 1.00 98.69 120 ALA A C 1
ATOM 996 O O . ALA A 1 120 ? 6.810 0.219 -10.921 1.00 98.69 120 ALA A O 1
ATOM 997 N N . LYS A 1 121 ? 5.253 0.743 -12.460 1.00 98.62 121 LYS A N 1
ATOM 998 C CA . LYS A 1 121 ? 5.629 -0.289 -13.443 1.00 98.62 121 LYS A CA 1
ATOM 999 C C . LYS A 1 121 ? 7.084 -0.214 -13.902 1.00 98.62 121 LYS A C 1
ATOM 1001 O O . LYS A 1 121 ? 7.656 -1.239 -14.263 1.00 98.62 121 LYS A O 1
ATOM 1006 N N . LYS A 1 122 ? 7.688 0.977 -13.886 1.00 98.44 122 LYS A N 1
ATOM 1007 C CA . LYS A 1 122 ? 9.071 1.217 -14.335 1.00 98.44 122 LYS A CA 1
ATOM 1008 C C . LYS A 1 122 ? 10.086 1.049 -13.206 1.00 98.44 122 LYS A C 1
ATOM 1010 O O . LYS A 1 122 ? 11.280 0.889 -13.450 1.00 98.44 122 LYS A O 1
ATOM 1015 N N . ARG A 1 123 ? 9.642 1.079 -11.944 1.00 97.62 123 ARG A N 1
ATOM 1016 C CA . ARG A 1 123 ? 10.526 0.995 -10.771 1.00 97.62 123 ARG A CA 1
ATOM 1017 C C . ARG A 1 123 ? 11.373 -0.289 -10.711 1.00 97.62 123 ARG A C 1
ATOM 1019 O O . ARG A 1 123 ? 12.545 -0.152 -10.350 1.00 97.62 123 ARG A O 1
ATOM 1026 N N . PRO A 1 124 ? 10.887 -1.487 -11.111 1.00 97.88 124 PRO A N 1
ATOM 1027 C CA . PRO A 1 124 ? 11.707 -2.700 -11.156 1.00 97.88 124 PRO A CA 1
ATOM 1028 C C . PRO A 1 124 ? 12.991 -2.572 -11.981 1.00 97.88 124 PRO A C 1
ATOM 1030 O O . PRO A 1 124 ? 14.000 -3.185 -11.636 1.00 97.88 124 PRO A O 1
ATOM 1033 N N . GLU A 1 125 ? 13.000 -1.755 -13.040 1.00 96.06 125 GLU A N 1
ATOM 1034 C CA . GLU A 1 125 ? 14.156 -1.600 -13.933 1.00 96.06 125 GLU A CA 1
ATOM 1035 C C . GLU A 1 125 ? 15.396 -1.054 -13.220 1.00 96.06 125 GLU A C 1
ATOM 1037 O O . GLU A 1 125 ? 16.519 -1.382 -13.605 1.00 96.06 125 GLU A O 1
ATOM 1042 N N . LYS A 1 126 ? 15.182 -0.258 -12.167 1.00 91.75 126 LYS A N 1
ATOM 1043 C CA . LYS A 1 126 ? 16.229 0.402 -11.378 1.00 91.75 126 LYS A CA 1
ATOM 1044 C C . LYS A 1 126 ? 16.757 -0.470 -10.233 1.00 91.75 126 LYS A C 1
ATOM 1046 O O . LYS A 1 126 ? 17.736 -0.091 -9.592 1.00 91.75 126 LYS A O 1
ATOM 1051 N N . LEU A 1 127 ? 16.120 -1.613 -9.964 1.00 95.88 127 LEU A N 1
ATOM 1052 C CA . LEU A 1 127 ? 16.478 -2.508 -8.863 1.00 95.88 127 LEU A CA 1
ATOM 1053 C C . LEU A 1 127 ? 17.644 -3.416 -9.250 1.00 95.88 127 LEU A C 1
ATOM 1055 O O . LEU A 1 127 ? 17.749 -3.868 -10.392 1.00 95.88 127 LEU A O 1
ATOM 1059 N N . LYS A 1 128 ? 18.503 -3.734 -8.278 1.00 93.25 128 LYS A N 1
ATOM 1060 C CA . LYS A 1 128 ? 19.677 -4.592 -8.500 1.00 93.25 128 LYS A CA 1
ATOM 1061 C C . LYS A 1 128 ? 19.422 -6.025 -8.047 1.00 93.25 128 LYS A C 1
ATOM 1063 O O . LYS A 1 128 ? 19.624 -6.965 -8.806 1.00 93.25 128 LYS A O 1
ATOM 1068 N N . SER A 1 129 ? 18.977 -6.190 -6.806 1.00 89.75 129 SER A N 1
ATOM 1069 C CA . SER A 1 129 ? 18.964 -7.481 -6.105 1.00 89.75 129 SER A CA 1
ATOM 1070 C C . SER A 1 129 ? 17.645 -8.244 -6.238 1.00 89.75 129 SER A C 1
ATOM 1072 O O . SER A 1 129 ? 17.638 -9.470 -6.279 1.00 89.75 129 SER A O 1
ATOM 1074 N N . VAL A 1 130 ? 16.529 -7.521 -6.349 1.00 92.44 130 VAL A N 1
ATOM 1075 C CA . VAL A 1 130 ? 15.165 -8.085 -6.338 1.00 92.44 130 VAL A CA 1
ATOM 1076 C C . VAL A 1 130 ? 14.395 -7.799 -7.628 1.00 92.44 130 VAL A C 1
ATOM 1078 O O . VAL A 1 130 ? 13.183 -7.982 -7.675 1.00 92.44 130 VAL A O 1
ATOM 1081 N N . LYS A 1 131 ? 15.083 -7.376 -8.697 1.00 95.81 131 LYS A N 1
ATOM 1082 C CA . LYS A 1 131 ? 14.465 -6.951 -9.965 1.00 95.81 131 LYS A CA 1
ATOM 1083 C C . LYS A 1 131 ? 13.423 -7.940 -10.487 1.00 95.81 131 LYS A C 1
ATOM 1085 O O . LYS A 1 131 ? 12.300 -7.539 -10.752 1.00 95.81 131 LYS A O 1
ATOM 1090 N N . LYS A 1 132 ? 13.773 -9.226 -10.596 1.00 95.62 132 LYS A N 1
ATOM 1091 C CA . LYS A 1 132 ? 12.884 -10.248 -11.172 1.00 95.62 132 LYS A CA 1
ATOM 1092 C C . LYS A 1 132 ? 11.606 -10.453 -10.352 1.00 95.62 132 LYS A C 1
ATOM 1094 O O . LYS A 1 132 ? 10.528 -10.525 -10.924 1.00 95.62 132 LYS A O 1
ATOM 1099 N N . ILE A 1 133 ? 11.723 -10.556 -9.026 1.00 94.31 133 ILE A N 1
ATOM 1100 C CA . ILE A 1 133 ? 10.551 -10.762 -8.162 1.00 94.31 133 ILE A CA 1
ATOM 1101 C C . ILE A 1 133 ? 9.701 -9.492 -8.058 1.00 94.31 133 ILE A C 1
ATOM 1103 O O . ILE A 1 133 ? 8.478 -9.574 -8.028 1.00 94.31 133 ILE A O 1
ATOM 1107 N N . ALA A 1 134 ? 10.336 -8.318 -8.064 1.00 96.81 134 ALA A N 1
ATOM 1108 C CA . ALA A 1 134 ? 9.631 -7.047 -8.101 1.00 96.81 134 ALA A CA 1
ATOM 1109 C C . ALA A 1 134 ? 8.845 -6.874 -9.398 1.00 96.81 134 ALA A C 1
ATOM 1111 O O . ALA A 1 134 ? 7.670 -6.526 -9.346 1.00 96.81 134 ALA A O 1
ATOM 1112 N N . ASP A 1 135 ? 9.469 -7.171 -10.536 1.00 98.12 135 ASP A N 1
ATOM 1113 C CA . ASP A 1 135 ? 8.814 -7.138 -11.838 1.00 98.12 135 ASP A CA 1
ATOM 1114 C C . ASP A 1 135 ? 7.629 -8.110 -11.895 1.00 98.12 135 ASP A C 1
ATOM 1116 O O . ASP A 1 135 ? 6.535 -7.709 -12.267 1.00 98.12 135 ASP A O 1
ATOM 1120 N N . GLU A 1 136 ? 7.780 -9.34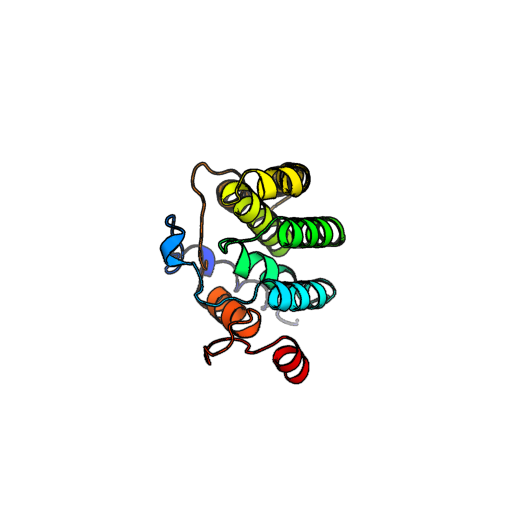1 -11.399 1.00 96.88 136 GLU A N 1
ATOM 1121 C CA . GLU A 1 136 ? 6.662 -10.293 -11.325 1.00 96.88 136 GLU A CA 1
ATOM 1122 C C . GLU A 1 136 ? 5.519 -9.790 -10.423 1.00 96.88 136 GLU A C 1
ATOM 1124 O O . GLU A 1 136 ? 4.351 -9.861 -10.797 1.00 96.88 136 GLU A O 1
ATOM 1129 N N . HIS A 1 137 ? 5.820 -9.238 -9.245 1.00 96.75 137 HIS A N 1
ATOM 1130 C CA . HIS A 1 137 ? 4.781 -8.737 -8.337 1.00 96.75 137 HIS A CA 1
ATOM 1131 C C . HIS A 1 137 ? 4.070 -7.479 -8.865 1.00 96.75 137 HIS A C 1
ATOM 1133 O O . HIS A 1 137 ? 2.888 -7.281 -8.582 1.00 96.75 137 HIS A O 1
ATOM 1139 N N . ILE A 1 138 ? 4.773 -6.625 -9.616 1.00 98.38 138 ILE A N 1
ATOM 1140 C CA . ILE A 1 138 ? 4.262 -5.333 -10.099 1.00 98.38 138 ILE A CA 1
ATOM 1141 C C . ILE A 1 138 ? 3.620 -5.468 -11.485 1.00 98.38 138 ILE A C 1
ATOM 1143 O O . ILE A 1 138 ? 2.511 -4.972 -11.693 1.00 98.38 138 ILE A O 1
ATOM 1147 N N . ASN A 1 139 ? 4.297 -6.139 -12.414 1.00 98.38 139 ASN A N 1
ATOM 1148 C CA . ASN A 1 139 ? 3.963 -6.226 -13.838 1.00 98.38 139 ASN A CA 1
ATOM 1149 C C . ASN A 1 139 ? 3.463 -7.614 -14.268 1.00 98.38 139 ASN A C 1
ATOM 1151 O O . ASN A 1 139 ? 2.939 -7.752 -15.374 1.00 98.38 139 ASN A O 1
ATOM 1155 N N . GLY A 1 140 ? 3.607 -8.637 -13.423 1.00 97.25 140 GLY A N 1
ATOM 1156 C CA . GLY A 1 140 ? 3.223 -10.007 -13.750 1.00 97.25 140 GLY A CA 1
ATOM 1157 C C . GLY A 1 140 ? 1.725 -10.180 -14.012 1.00 97.25 140 GLY A C 1
ATOM 1158 O O . GLY A 1 140 ? 0.869 -9.425 -13.538 1.00 97.25 140 GLY A O 1
ATOM 1159 N N . SER A 1 141 ? 1.390 -11.232 -14.762 1.00 95.69 141 SER A N 1
ATOM 1160 C CA . SER A 1 141 ? 0.003 -11.553 -15.141 1.00 95.69 141 SER A CA 1
ATOM 1161 C C . SER A 1 141 ? -0.901 -11.825 -13.934 1.00 95.69 141 SER A C 1
ATOM 1163 O O . SER A 1 141 ? -2.090 -11.507 -13.960 1.00 95.69 141 SER A O 1
ATOM 1165 N N . LYS A 1 142 ? -0.333 -12.354 -12.846 1.00 95.69 142 LYS A N 1
ATOM 1166 C CA . LYS A 1 142 ? -1.037 -12.599 -11.587 1.00 95.69 142 LYS A CA 1
ATOM 1167 C C . LYS A 1 142 ? -0.961 -11.379 -10.673 1.00 95.69 142 LYS A C 1
ATOM 1169 O O . LYS A 1 142 ? 0.014 -10.631 -10.684 1.00 95.69 142 LYS A O 1
ATOM 1174 N N . ILE A 1 143 ? -1.991 -11.203 -9.851 1.00 97.38 143 ILE A N 1
ATOM 1175 C CA . ILE A 1 143 ? -1.959 -10.262 -8.728 1.00 97.38 143 ILE A CA 1
ATOM 1176 C C . ILE A 1 143 ? -1.586 -11.067 -7.486 1.00 97.38 143 ILE A C 1
ATOM 1178 O O . ILE A 1 143 ? -2.261 -12.039 -7.136 1.00 97.38 143 ILE A O 1
ATOM 1182 N N . TYR A 1 144 ? -0.481 -10.690 -6.854 1.00 96.06 144 TYR A N 1
ATOM 1183 C CA . TYR A 1 144 ? 0.003 -11.308 -5.625 1.00 96.06 144 TYR A CA 1
ATOM 1184 C C . TYR A 1 144 ? -0.529 -10.533 -4.428 1.00 96.06 144 TYR A C 1
ATOM 1186 O O . TYR A 1 144 ? -0.253 -9.343 -4.302 1.00 96.06 144 TYR A O 1
ATOM 1194 N N . MET A 1 145 ? -1.267 -11.207 -3.553 1.00 96.31 145 MET A N 1
ATOM 1195 C CA . MET A 1 145 ? -1.969 -10.597 -2.423 1.00 96.31 145 MET A CA 1
ATOM 1196 C C . MET A 1 145 ? -1.572 -11.271 -1.111 1.00 96.31 145 MET A C 1
ATOM 1198 O O . MET A 1 145 ? -1.178 -12.436 -1.114 1.00 96.31 145 MET A O 1
ATOM 1202 N N . GLY A 1 146 ? -1.723 -10.575 0.012 1.00 92.75 146 GLY A N 1
ATOM 1203 C CA . GLY A 1 146 ? -1.451 -11.085 1.355 1.00 92.75 146 GLY A CA 1
ATOM 1204 C C . GLY A 1 146 ? -0.038 -10.790 1.847 1.00 92.75 146 GLY A C 1
ATOM 1205 O O . GLY A 1 146 ? 0.623 -9.866 1.379 1.00 92.75 146 GLY A O 1
ATOM 1206 N N . ASP A 1 147 ? 0.448 -11.563 2.813 1.00 88.62 147 ASP A N 1
ATOM 1207 C CA . ASP A 1 147 ? 1.766 -11.326 3.405 1.00 88.62 147 ASP A CA 1
ATOM 1208 C C . ASP A 1 147 ? 2.812 -12.260 2.790 1.00 88.62 147 ASP A C 1
ATOM 1210 O O . ASP A 1 147 ? 2.587 -13.461 2.656 1.00 88.62 147 ASP A O 1
ATOM 1214 N N . VAL A 1 148 ? 4.005 -11.745 2.485 1.00 82.50 148 VAL A N 1
ATOM 1215 C CA . VAL A 1 148 ? 5.124 -12.592 2.028 1.00 82.50 148 VAL A CA 1
ATOM 1216 C C . VAL A 1 148 ? 5.505 -13.604 3.121 1.00 82.50 148 VAL A C 1
ATOM 1218 O O . VAL A 1 148 ? 5.679 -14.790 2.856 1.00 82.50 148 VAL A O 1
ATOM 1221 N N . HIS A 1 149 ? 5.593 -13.147 4.374 1.00 84.62 149 HIS A N 1
ATOM 1222 C CA . HIS A 1 149 ? 5.995 -13.955 5.528 1.00 84.62 149 HIS A CA 1
ATOM 1223 C C . HIS A 1 149 ? 5.416 -13.410 6.846 1.00 84.62 149 HIS A C 1
ATOM 1225 O O . HIS A 1 149 ? 4.798 -12.344 6.891 1.00 84.62 149 HIS A O 1
ATOM 1231 N N . SER A 1 150 ? 5.662 -14.114 7.956 1.00 86.31 150 SER A N 1
ATOM 1232 C CA . SER A 1 150 ? 5.123 -13.799 9.291 1.00 86.31 150 SER A CA 1
ATOM 1233 C C . SER A 1 150 ? 5.433 -12.382 9.790 1.00 86.31 150 SER A C 1
ATOM 1235 O O . SER A 1 150 ? 4.582 -11.783 10.445 1.00 86.31 150 SER A O 1
ATOM 1237 N N . LEU A 1 151 ? 6.602 -11.816 9.461 1.00 87.44 151 LEU A N 1
ATOM 1238 C CA . LEU A 1 151 ? 6.940 -10.442 9.862 1.00 87.44 151 LEU A CA 1
ATOM 1239 C C . LEU A 1 151 ? 6.037 -9.387 9.203 1.00 87.44 151 LEU A C 1
ATOM 1241 O O . LEU A 1 151 ? 5.676 -8.423 9.870 1.00 87.44 151 LEU A O 1
ATOM 1245 N N . GLY A 1 152 ? 5.606 -9.587 7.950 1.00 88.25 152 GLY A N 1
ATOM 1246 C CA . GLY A 1 152 ? 4.649 -8.688 7.291 1.00 88.25 152 GLY A CA 1
ATOM 1247 C C . GLY A 1 152 ? 3.303 -8.704 8.012 1.00 88.25 152 GLY A C 1
ATOM 1248 O O . GLY A 1 152 ? 2.768 -7.661 8.376 1.00 88.25 152 GLY A O 1
ATOM 1249 N N . ARG A 1 153 ? 2.841 -9.903 8.386 1.00 90.12 153 ARG A N 1
ATOM 1250 C CA . ARG A 1 153 ? 1.628 -10.080 9.193 1.00 90.12 153 ARG A CA 1
ATOM 1251 C C . ARG A 1 153 ? 1.724 -9.424 10.569 1.00 90.12 153 ARG A C 1
ATOM 1253 O O . ARG A 1 153 ? 0.739 -8.887 11.075 1.00 90.12 153 ARG A O 1
ATOM 1260 N N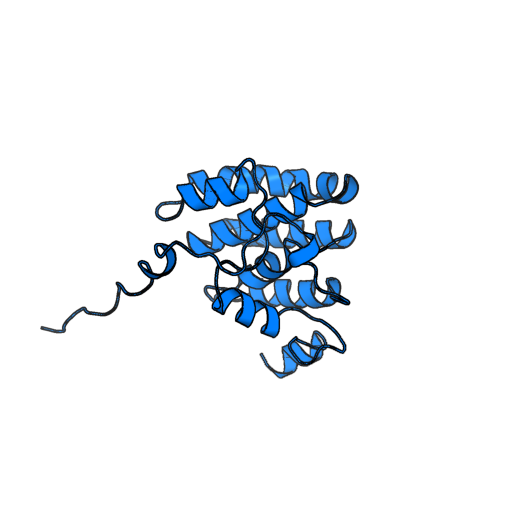 . PHE A 1 154 ? 2.883 -9.523 11.219 1.00 93.06 154 PHE A N 1
ATOM 1261 C CA . PHE A 1 154 ? 3.116 -8.861 12.500 1.00 93.06 154 PHE A CA 1
ATOM 1262 C C . PHE A 1 154 ? 3.097 -7.339 12.343 1.00 93.06 154 PHE A C 1
ATOM 1264 O O . PHE A 1 154 ? 2.431 -6.669 13.129 1.00 93.06 154 PHE A O 1
ATOM 1271 N N . TYR A 1 155 ? 3.748 -6.811 11.302 1.00 94.94 155 TYR A N 1
ATOM 1272 C CA . TYR A 1 155 ? 3.720 -5.387 10.983 1.00 94.94 155 TYR A CA 1
ATOM 1273 C C . TYR A 1 155 ? 2.283 -4.899 10.764 1.00 94.94 155 TYR A C 1
ATOM 1275 O O . TYR A 1 155 ? 1.856 -3.962 11.434 1.00 94.94 155 TYR A O 1
ATOM 1283 N N . ALA A 1 156 ? 1.500 -5.590 9.928 1.00 95.25 156 ALA A N 1
ATOM 1284 C CA . ALA A 1 156 ? 0.101 -5.262 9.652 1.00 95.25 156 ALA A CA 1
ATOM 1285 C C . ALA A 1 156 ? -0.743 -5.167 10.938 1.00 95.25 156 ALA A C 1
ATOM 1287 O O . ALA A 1 156 ? -1.464 -4.196 11.148 1.00 95.25 156 ALA A O 1
ATOM 1288 N N . LYS A 1 157 ? -0.592 -6.119 11.866 1.00 95.75 157 LYS A N 1
ATOM 1289 C CA . LYS A 1 157 ? -1.275 -6.095 13.176 1.00 95.75 157 LYS A CA 1
ATOM 1290 C C . LYS A 1 157 ? -0.912 -4.893 14.054 1.00 95.75 157 LYS A C 1
ATOM 1292 O O . LYS A 1 157 ? -1.658 -4.556 14.967 1.00 95.75 157 LYS A O 1
ATOM 1297 N N . LYS A 1 158 ? 0.245 -4.275 13.829 1.00 96.75 158 LYS A N 1
ATOM 1298 C CA . LYS A 1 158 ? 0.734 -3.132 14.609 1.00 96.75 158 LYS A CA 1
ATOM 1299 C C . LYS A 1 158 ? 0.465 -1.776 13.953 1.00 96.75 158 LYS A C 1
ATOM 1301 O O . LYS A 1 158 ? 0.626 -0.777 14.640 1.00 96.75 158 LYS A O 1
ATOM 1306 N N . HIS A 1 159 ? 0.035 -1.750 12.689 1.00 97.75 159 HIS A N 1
ATOM 1307 C CA . HIS A 1 159 ? -0.106 -0.513 11.906 1.00 97.75 159 HIS A CA 1
ATOM 1308 C C . HIS A 1 159 ? -1.462 -0.363 11.205 1.00 97.75 159 HIS A C 1
ATOM 1310 O O . HIS A 1 159 ? -1.801 0.737 10.793 1.00 97.75 159 HIS A O 1
ATOM 1316 N N . ILE A 1 160 ? -2.257 -1.432 11.077 1.00 98.31 160 ILE A N 1
ATOM 1317 C CA . ILE A 1 160 ? -3.610 -1.361 10.507 1.00 98.31 160 ILE A CA 1
ATOM 1318 C C . ILE A 1 160 ? -4.636 -1.167 11.619 1.00 98.31 160 ILE A C 1
ATOM 1320 O O . ILE A 1 160 ? -4.622 -1.898 12.617 1.00 98.31 160 ILE A O 1
ATOM 1324 N N . VAL A 1 161 ? -5.555 -0.227 11.401 1.00 98.69 161 VAL A N 1
ATOM 1325 C CA . VAL A 1 161 ? -6.657 0.087 12.310 1.00 98.69 161 VAL A CA 1
ATOM 1326 C C . VAL A 1 161 ? -7.867 -0.797 12.004 1.00 98.69 161 VAL A C 1
ATOM 1328 O O . VAL A 1 161 ? -8.425 -0.755 10.910 1.00 98.69 161 VAL A O 1
ATOM 1331 N N . ILE A 1 162 ? -8.274 -1.614 12.979 1.00 98.44 162 ILE A N 1
ATOM 1332 C CA . ILE A 1 162 ? -9.493 -2.435 12.927 1.00 98.44 162 ILE A CA 1
ATOM 1333 C C . ILE A 1 162 ? -10.204 -2.348 14.286 1.00 98.44 162 ILE A C 1
ATOM 1335 O O . ILE A 1 162 ? -9.909 -3.145 15.194 1.00 98.44 162 ILE A O 1
ATOM 1339 N N . PRO A 1 163 ? -11.150 -1.407 14.448 1.00 98.06 163 PRO A N 1
ATOM 1340 C CA . PRO A 1 163 ? -11.907 -1.261 15.683 1.00 98.06 163 PRO A CA 1
ATOM 1341 C C . PRO A 1 163 ? -12.648 -2.554 16.057 1.00 98.06 163 PRO A C 1
ATOM 1343 O O . PRO A 1 163 ? -13.288 -3.205 15.229 1.00 98.06 163 PRO A O 1
ATOM 1346 N N . GLY A 1 164 ? -12.536 -2.956 17.325 1.00 97.44 164 GLY A N 1
ATOM 1347 C CA . GLY A 1 164 ? -13.171 -4.163 17.864 1.00 97.44 164 GLY A CA 1
ATOM 1348 C C . GLY A 1 164 ? -12.378 -5.457 17.645 1.00 97.44 164 GLY A C 1
ATOM 1349 O O . GLY A 1 164 ? -12.686 -6.475 18.268 1.00 97.44 164 GLY A O 1
ATOM 1350 N N . ASN A 1 165 ? -11.315 -5.443 16.833 1.00 97.50 165 ASN A N 1
ATOM 1351 C CA . ASN A 1 165 ? -10.421 -6.588 16.672 1.00 97.50 165 ASN A CA 1
ATOM 1352 C C . ASN A 1 165 ? -9.119 -6.376 17.451 1.00 97.50 165 ASN A C 1
ATOM 1354 O O . ASN A 1 165 ? -8.161 -5.809 16.932 1.00 97.50 165 ASN A O 1
ATOM 1358 N N . LYS A 1 166 ? -9.045 -6.918 18.673 1.00 96.31 166 LYS A N 1
ATOM 1359 C CA . LYS A 1 166 ? -7.909 -6.743 19.607 1.00 96.31 166 LYS A CA 1
ATOM 1360 C C . LYS A 1 166 ? -6.541 -7.205 19.078 1.00 96.31 166 LYS A C 1
ATOM 1362 O O . LYS A 1 166 ? -5.526 -6.955 19.721 1.00 96.31 166 LYS A O 1
ATOM 1367 N N . LYS A 1 167 ? -6.492 -7.907 17.940 1.00 96.75 167 LYS A N 1
ATOM 1368 C CA . LYS A 1 167 ? -5.234 -8.290 17.279 1.00 96.75 167 LYS A CA 1
ATOM 1369 C C . LYS A 1 167 ? -4.583 -7.128 16.518 1.00 96.75 167 LYS A C 1
ATOM 1371 O O . LYS A 1 167 ? -3.433 -7.287 16.123 1.00 96.75 167 LYS A O 1
ATOM 1376 N N . TYR A 1 168 ? -5.312 -6.033 16.300 1.00 98.00 168 TYR A N 1
ATOM 1377 C CA . TYR A 1 168 ? -4.927 -4.885 15.480 1.00 98.00 168 TYR A CA 1
ATOM 1378 C C . TYR A 1 168 ? -4.919 -3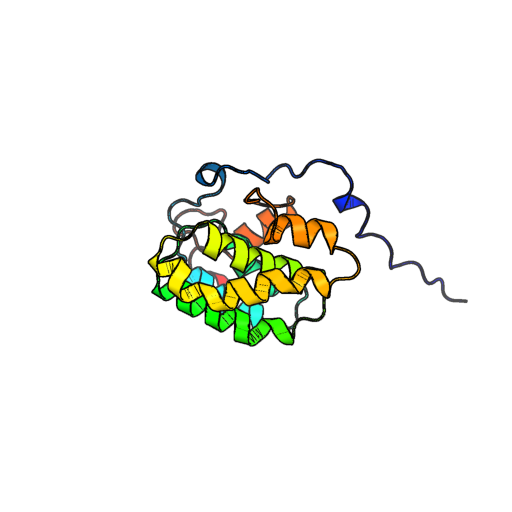.584 16.293 1.00 98.00 168 TYR A C 1
ATOM 1380 O O . TYR A 1 168 ? -5.305 -3.560 17.467 1.00 98.00 168 TYR A O 1
ATOM 1388 N N . VAL A 1 169 ? -4.487 -2.489 15.671 1.00 98.12 169 VAL A N 1
ATOM 1389 C CA . VAL A 1 169 ? -4.633 -1.141 16.232 1.00 98.12 169 VAL A CA 1
ATOM 1390 C C . VAL A 1 169 ? -6.122 -0.792 16.307 1.00 98.12 169 VAL A C 1
ATOM 1392 O O . VAL A 1 169 ? -6.887 -1.167 15.423 1.00 98.12 169 VAL A O 1
ATOM 1395 N N . GLN A 1 170 ? -6.555 -0.119 17.376 1.00 98.25 170 GLN A N 1
ATOM 1396 C CA . GLN A 1 170 ? -7.975 0.209 17.573 1.00 98.25 170 GLN A CA 1
ATOM 1397 C C . GLN A 1 170 ? -8.352 1.604 17.064 1.00 98.25 170 GLN A C 1
ATOM 1399 O O . GLN A 1 170 ? -9.489 1.805 16.653 1.00 98.25 170 GLN A O 1
ATOM 1404 N N . SER A 1 171 ? -7.406 2.540 17.055 1.00 98.50 171 SER A N 1
ATOM 1405 C CA . SER A 1 171 ? -7.548 3.879 16.483 1.00 98.50 171 SER A CA 1
ATOM 1406 C C . SER A 1 171 ? -6.169 4.469 16.184 1.00 98.50 171 SER A C 1
ATOM 1408 O O . SER A 1 171 ? -5.151 3.996 16.697 1.00 98.50 171 SER A O 1
ATOM 1410 N N . PHE A 1 172 ? -6.134 5.529 15.387 1.00 98.31 172 PHE A N 1
ATOM 1411 C CA . PHE A 1 172 ? -4.940 6.333 15.162 1.00 98.31 172 PHE A CA 1
ATOM 1412 C C . PHE A 1 172 ? -4.359 6.872 16.482 1.00 98.31 172 PHE A C 1
ATOM 1414 O O . PHE A 1 172 ? -3.163 6.734 16.729 1.00 98.31 172 PHE A O 1
ATOM 1421 N N . ASP A 1 173 ? -5.199 7.382 17.385 1.00 98.19 173 ASP A N 1
ATOM 1422 C CA . ASP A 1 173 ? -4.754 7.873 18.697 1.00 98.19 173 ASP A CA 1
ATOM 1423 C C . ASP A 1 173 ? -4.119 6.763 19.544 1.00 98.19 173 ASP A C 1
ATOM 1425 O O . ASP A 1 173 ? -3.115 6.975 20.226 1.00 98.19 173 ASP A O 1
ATOM 1429 N N . ASP A 1 174 ? -4.679 5.553 19.495 1.00 96.94 174 ASP A N 1
ATOM 1430 C CA . ASP A 1 174 ? -4.127 4.394 20.194 1.00 96.94 174 ASP A CA 1
ATOM 1431 C C . ASP A 1 174 ? -2.788 3.938 19.617 1.00 96.94 174 ASP A C 1
ATOM 1433 O O . ASP A 1 174 ? -1.972 3.375 20.354 1.00 96.94 174 ASP A O 1
ATOM 1437 N N . TYR A 1 175 ? -2.565 4.150 18.320 1.00 97.81 175 TYR A N 1
ATOM 1438 C CA . TYR A 1 175 ? -1.264 3.954 17.696 1.00 97.81 175 TYR A CA 1
ATOM 1439 C C . TYR A 1 175 ? -0.267 5.010 18.178 1.00 97.81 175 TYR A C 1
ATOM 1441 O O . TYR A 1 175 ? 0.802 4.647 18.664 1.00 97.81 175 TYR A O 1
ATOM 1449 N N . MET A 1 176 ? -0.641 6.292 18.154 1.00 97.62 176 MET A N 1
ATOM 1450 C CA . MET A 1 176 ? 0.235 7.392 18.573 1.00 97.62 176 MET A CA 1
ATOM 1451 C C . MET A 1 176 ? 0.665 7.301 20.041 1.00 97.62 176 MET A C 1
ATOM 1453 O O . MET A 1 176 ? 1.795 7.642 20.363 1.00 97.62 176 MET A O 1
ATOM 1457 N N . LYS A 1 177 ? -0.185 6.775 20.933 1.00 95.56 177 LYS A N 1
ATOM 1458 C CA . LYS A 1 177 ? 0.179 6.525 22.344 1.00 95.56 177 LYS A CA 1
ATOM 1459 C C . LYS A 1 177 ? 1.237 5.430 22.536 1.00 95.56 177 LYS A C 1
ATOM 1461 O O . LYS A 1 177 ? 1.787 5.317 23.627 1.00 95.56 177 LYS A O 1
ATOM 1466 N N . LYS A 1 178 ? 1.437 4.561 21.540 1.00 91.12 178 LYS A N 1
ATOM 1467 C CA . LYS A 1 178 ? 2.282 3.354 21.626 1.00 91.12 178 LYS A CA 1
ATOM 1468 C C . LYS A 1 178 ? 3.505 3.395 20.709 1.00 91.12 178 LYS A C 1
ATOM 1470 O O . LYS A 1 178 ? 4.311 2.469 20.793 1.00 91.12 178 LYS A O 1
ATOM 1475 N N . LYS A 1 179 ? 3.571 4.378 19.810 1.00 84.31 179 LYS A N 1
ATOM 1476 C CA . LYS A 1 179 ? 4.692 4.619 18.900 1.00 84.31 179 LYS A CA 1
ATOM 1477 C C . LYS A 1 179 ? 5.898 5.118 19.692 1.00 84.31 179 LYS A C 1
ATOM 1479 O O . LYS A 1 179 ? 7.004 4.620 19.400 1.00 84.31 179 LYS A O 1
#

Sequence (179 aa):
MKCKFIQLIFLPLLLSGCFPYMYHDRGKVLLKNIDIDQTLKIAEIELESDHFNNILTLWAIRDQLINSEQATIISELYFKHIDRIKSDFGIWHIAWAISNFYRLGDDSVKKILQNAYDDAKKRPEKLKSVKKIADEHINGSKIYMGDVHSLGRFYAKKHIVIPGNKKYVQSFDDYMKKK

Radius of gyration: 16.36 Å; chains: 1; bounding box: 57×34×38 Å

Foldseek 3Di:
DDDPDPDPPDPPVLVPDDLPWKDLDLVSLEDPQWDLVQLLVLLLVLLPDPDPCSNLSLLSCLSYADDLVSLLSLQVSCVVRLVVDDDLVNLLSSLLSLQSQLVNYDPSSVVSSVVVLVVSQCSLVVHDPCSVVSNCCNVNPTPIDTGSDDVSVQVQQLRIDHDPPPSHQPGSVSSVVVD

pLDDT: mean 90.52, std 16.37, range [32.19, 98.88]